Protein AF-A0A969I8A3-F1 (afdb_monomer_lite)

Structure (mmCIF, N/CA/C/O backbone):
data_AF-A0A969I8A3-F1
#
_entry.id   AF-A0A969I8A3-F1
#
loop_
_atom_site.group_PDB
_atom_site.id
_atom_site.type_symbol
_atom_site.label_atom_id
_atom_site.label_alt_id
_atom_site.label_comp_id
_atom_site.label_asym_id
_atom_site.label_entity_id
_atom_site.label_seq_id
_atom_site.pdbx_PDB_ins_code
_atom_site.Cartn_x
_atom_site.Cartn_y
_atom_site.Cartn_z
_atom_site.occupancy
_atom_site.B_iso_or_equiv
_atom_site.auth_seq_id
_atom_site.auth_comp_id
_atom_site.auth_asym_id
_atom_site.auth_atom_id
_atom_site.pdbx_PDB_model_num
ATOM 1 N N . MET A 1 1 ? 11.231 -1.184 -20.863 1.00 61.19 1 MET A N 1
ATOM 2 C CA . MET A 1 1 ? 9.912 -0.521 -20.855 1.00 61.19 1 MET A CA 1
ATOM 3 C C . MET A 1 1 ? 9.707 -0.002 -19.447 1.00 61.19 1 MET A C 1
ATOM 5 O O . MET A 1 1 ? 9.914 -0.780 -18.524 1.00 61.19 1 MET A O 1
ATOM 9 N N . GLU A 1 2 ? 9.446 1.291 -19.274 1.00 79.00 2 GLU A N 1
ATOM 10 C CA . GLU A 1 2 ? 9.217 1.862 -17.940 1.00 79.00 2 GLU A CA 1
ATOM 11 C C . GLU A 1 2 ? 7.860 1.398 -17.398 1.00 79.00 2 GLU A C 1
ATOM 13 O O . GLU A 1 2 ? 6.900 1.260 -18.162 1.00 79.00 2 GLU A O 1
ATOM 18 N N . ARG A 1 3 ? 7.795 1.112 -16.093 1.00 84.25 3 ARG A N 1
ATOM 19 C CA . ARG A 1 3 ? 6.528 0.822 -15.415 1.00 84.25 3 ARG A CA 1
ATOM 20 C C . ARG A 1 3 ? 5.694 2.112 -15.355 1.00 84.25 3 ARG A C 1
ATOM 22 O O . ARG A 1 3 ? 6.276 3.184 -15.180 1.00 84.25 3 ARG A O 1
ATOM 29 N N . PRO A 1 4 ? 4.360 2.041 -15.496 1.00 95.50 4 PRO A N 1
ATOM 30 C CA . PRO A 1 4 ? 3.495 3.187 -15.238 1.00 95.50 4 PRO A CA 1
ATOM 31 C C . PRO A 1 4 ? 3.757 3.783 -13.850 1.00 95.50 4 PRO A C 1
ATOM 33 O O . PRO A 1 4 ? 4.092 3.057 -12.913 1.00 95.50 4 PRO A O 1
ATOM 36 N N . LYS A 1 5 ? 3.588 5.103 -13.726 1.00 96.25 5 LYS A N 1
ATOM 37 C CA . LYS A 1 5 ? 3.749 5.828 -12.462 1.00 96.25 5 LYS A CA 1
ATOM 38 C C . LYS A 1 5 ? 2.424 6.419 -11.999 1.00 96.25 5 LYS A C 1
ATOM 40 O O . LYS A 1 5 ? 1.673 6.988 -12.794 1.00 96.25 5 LYS A O 1
ATOM 45 N N . HIS A 1 6 ? 2.175 6.343 -10.700 1.00 97.75 6 HIS A N 1
ATOM 46 C CA . HIS A 1 6 ? 1.055 6.979 -10.016 1.00 97.75 6 HIS A CA 1
ATOM 47 C C . HIS A 1 6 ? 1.615 7.916 -8.953 1.00 97.75 6 HIS A C 1
ATOM 49 O O . HIS A 1 6 ? 2.437 7.498 -8.146 1.00 97.75 6 HIS A O 1
ATOM 55 N N . ILE A 1 7 ? 1.193 9.180 -8.974 1.00 98.12 7 ILE A N 1
ATOM 56 C CA . ILE A 1 7 ? 1.697 10.215 -8.066 1.00 98.12 7 ILE A CA 1
ATOM 57 C C . ILE A 1 7 ? 0.507 10.857 -7.359 1.00 98.12 7 ILE A C 1
ATOM 59 O O . ILE A 1 7 ? -0.428 11.289 -8.040 1.00 98.12 7 ILE A O 1
ATOM 63 N N . GLY A 1 8 ? 0.518 10.894 -6.023 1.00 98.00 8 GLY A N 1
ATOM 64 C CA . GLY A 1 8 ? -0.512 11.582 -5.231 1.00 98.00 8 GLY A CA 1
ATOM 65 C C . GLY A 1 8 ? -1.917 10.974 -5.318 1.00 98.00 8 GLY A C 1
ATOM 66 O O . GLY A 1 8 ? -2.899 11.642 -4.994 1.00 98.00 8 GLY A O 1
ATOM 67 N N . LYS A 1 9 ? -2.055 9.742 -5.825 1.00 98.31 9 LYS A N 1
ATOM 68 C CA . LYS A 1 9 ? -3.365 9.101 -6.017 1.00 98.31 9 LYS A CA 1
ATOM 69 C C . LYS A 1 9 ? -3.848 8.436 -4.732 1.00 98.31 9 LYS A C 1
ATOM 71 O O . LYS A 1 9 ? -3.046 7.932 -3.954 1.00 98.31 9 LYS A O 1
ATOM 76 N N . SER A 1 10 ? -5.167 8.386 -4.554 1.00 97.94 10 SER A N 1
ATOM 77 C CA . SER A 1 10 ? -5.810 7.640 -3.470 1.00 97.94 10 SER A CA 1
ATOM 78 C C . SER A 1 10 ? -6.405 6.327 -3.982 1.00 97.94 10 SER A C 1
ATOM 80 O O . SER A 1 10 ? -7.045 6.295 -5.036 1.00 97.94 10 SER A O 1
ATOM 82 N N . PHE A 1 11 ? -6.197 5.259 -3.217 1.00 97.56 11 PHE A N 1
ATOM 83 C CA . PHE A 1 11 ? -6.654 3.895 -3.478 1.00 97.56 11 PHE A CA 1
ATOM 84 C C . PHE A 1 11 ? -7.428 3.319 -2.280 1.00 97.56 11 PHE A C 1
ATOM 86 O O . PHE A 1 11 ? -7.297 2.140 -1.959 1.00 97.56 11 PHE A O 1
ATOM 93 N N . SER A 1 12 ? -8.236 4.142 -1.610 1.00 94.56 12 SER A N 1
ATOM 94 C CA . SER A 1 12 ? -9.021 3.731 -0.440 1.00 94.56 12 SER A CA 1
ATOM 95 C C . SER A 1 12 ? -10.135 2.723 -0.771 1.00 94.56 12 SER A C 1
ATOM 97 O O . SER A 1 12 ? -10.479 2.471 -1.935 1.00 94.56 12 SER A O 1
ATOM 99 N N . GLY A 1 13 ? -10.715 2.120 0.269 1.00 95.19 13 GLY A N 1
ATOM 100 C CA . GLY A 1 13 ? -11.826 1.175 0.147 1.00 95.19 13 GLY A CA 1
ATOM 101 C C . GLY A 1 13 ? -11.397 -0.227 -0.296 1.00 95.19 13 GLY A C 1
ATOM 102 O O . GLY A 1 13 ? -10.307 -0.690 0.026 1.00 95.19 13 GLY A O 1
ATOM 103 N N . ASN A 1 14 ? -12.274 -0.941 -1.008 1.00 97.44 14 ASN A N 1
ATOM 104 C CA . ASN A 1 14 ? -12.047 -2.349 -1.346 1.00 97.44 14 ASN A CA 1
ATOM 105 C C . ASN A 1 14 ? -11.017 -2.521 -2.479 1.00 97.44 14 ASN A C 1
ATOM 107 O O . ASN A 1 14 ? -11.295 -2.231 -3.649 1.00 97.44 14 ASN A O 1
ATOM 111 N N . GLN A 1 15 ? -9.848 -3.052 -2.123 1.00 97.75 15 GLN A N 1
ATOM 112 C CA . GLN A 1 15 ? -8.742 -3.381 -3.020 1.00 97.75 15 GLN A CA 1
ATOM 113 C C . GLN A 1 15 ? -8.341 -4.869 -2.932 1.00 97.75 15 GLN A C 1
ATOM 115 O O . GLN A 1 15 ? -7.251 -5.240 -3.377 1.00 97.75 15 GLN A O 1
ATOM 120 N N . ARG A 1 16 ? -9.215 -5.732 -2.394 1.00 97.25 16 ARG A N 1
ATOM 121 C CA . ARG A 1 16 ? -8.924 -7.153 -2.150 1.00 97.25 16 ARG A CA 1
ATOM 122 C C . ARG A 1 16 ? -8.476 -7.870 -3.418 1.00 97.25 16 ARG A C 1
ATOM 124 O O . ARG A 1 16 ? -9.077 -7.704 -4.481 1.00 97.25 16 ARG A O 1
ATOM 131 N N . GLY A 1 17 ? -7.435 -8.691 -3.302 1.00 96.69 17 GLY A N 1
ATOM 132 C CA . GLY A 1 17 ? -6.929 -9.516 -4.405 1.00 96.69 17 GLY A CA 1
ATOM 133 C C . GLY A 1 17 ? -6.355 -8.744 -5.600 1.00 96.69 17 GLY A C 1
ATOM 134 O O . GLY A 1 17 ? -6.048 -9.351 -6.626 1.00 96.69 17 GLY A O 1
ATOM 135 N N . LYS A 1 18 ? -6.224 -7.412 -5.523 1.00 97.69 18 LYS A N 1
ATOM 136 C CA . LYS A 1 18 ? -5.671 -6.621 -6.627 1.00 97.69 18 LYS A CA 1
ATOM 137 C C . LYS A 1 18 ? -4.166 -6.795 -6.749 1.00 97.69 18 LYS A C 1
ATOM 139 O O . LYS A 1 18 ? -3.462 -7.041 -5.775 1.00 97.69 18 LYS A O 1
ATOM 144 N N . VAL A 1 19 ? -3.667 -6.594 -7.964 1.00 97.12 19 VAL A N 1
ATOM 145 C CA . VAL A 1 19 ? -2.234 -6.591 -8.258 1.00 97.12 19 VAL A CA 1
ATOM 146 C C . VAL A 1 19 ? -1.764 -5.154 -8.436 1.00 97.12 19 VAL A C 1
ATOM 148 O O . VAL A 1 19 ? -2.224 -4.450 -9.333 1.00 97.12 19 VAL A O 1
ATOM 151 N N . PHE A 1 20 ? -0.810 -4.745 -7.607 1.00 96.50 20 PHE A N 1
ATOM 152 C CA . PHE A 1 20 ? -0.147 -3.451 -7.680 1.00 96.50 20 PHE A CA 1
ATOM 153 C C . PHE A 1 20 ? 1.288 -3.678 -8.155 1.00 96.50 20 PHE A C 1
ATOM 155 O O . PHE A 1 20 ? 2.160 -4.010 -7.357 1.00 96.50 20 PHE A O 1
ATOM 162 N N . GLY A 1 21 ? 1.512 -3.552 -9.468 1.00 95.94 21 GLY A N 1
ATOM 163 C CA . GLY A 1 21 ? 2.801 -3.828 -10.127 1.00 95.94 21 GLY A CA 1
ATOM 164 C C . GLY A 1 21 ? 3.540 -2.609 -10.689 1.00 95.94 21 GLY A C 1
ATOM 165 O O . GLY A 1 21 ? 4.615 -2.767 -11.264 1.00 95.94 21 GLY A O 1
ATOM 166 N N . ASP A 1 22 ? 2.974 -1.420 -10.518 1.00 96.50 22 ASP A N 1
ATOM 167 C CA . ASP A 1 22 ? 3.474 -0.144 -11.042 1.00 96.50 22 ASP A CA 1
ATOM 168 C C . ASP A 1 22 ? 4.378 0.580 -10.025 1.00 96.50 22 ASP A C 1
ATOM 170 O O . ASP A 1 22 ? 4.701 0.035 -8.970 1.00 96.50 22 ASP A O 1
ATOM 174 N N . GLU A 1 23 ? 4.806 1.802 -10.338 1.00 96.50 23 GLU A N 1
ATOM 175 C CA . GLU A 1 23 ? 5.473 2.706 -9.395 1.00 96.50 23 GLU A CA 1
ATOM 176 C C . GLU A 1 23 ? 4.445 3.659 -8.765 1.00 96.50 23 GLU A C 1
ATOM 178 O O . GLU A 1 23 ? 3.666 4.304 -9.469 1.00 96.50 23 GLU A O 1
ATOM 183 N N . TYR A 1 24 ? 4.447 3.750 -7.439 1.00 97.56 24 TYR A N 1
ATOM 184 C CA . TYR A 1 24 ? 3.542 4.566 -6.637 1.00 97.56 24 TYR A CA 1
ATOM 185 C C . TYR A 1 24 ? 4.378 5.517 -5.783 1.00 97.56 24 TYR A C 1
ATOM 187 O O . TYR A 1 24 ? 5.211 5.075 -4.991 1.00 97.56 24 TYR A O 1
ATOM 195 N N . ILE A 1 25 ? 4.172 6.818 -5.973 1.00 98.06 25 ILE A N 1
ATOM 196 C CA . ILE A 1 25 ? 4.900 7.886 -5.284 1.00 98.06 25 ILE A CA 1
ATOM 197 C C . ILE A 1 25 ? 3.880 8.762 -4.564 1.00 98.06 25 ILE A C 1
ATOM 199 O O . ILE A 1 25 ? 2.906 9.201 -5.183 1.00 98.06 25 ILE A O 1
ATOM 203 N N . ASP A 1 26 ? 4.074 8.988 -3.268 1.00 98.50 26 ASP A N 1
ATOM 204 C CA . ASP A 1 26 ? 3.202 9.823 -2.428 1.00 98.50 26 ASP A CA 1
ATOM 205 C C . ASP A 1 26 ? 1.710 9.452 -2.553 1.00 98.50 26 ASP A C 1
ATOM 207 O O . ASP A 1 26 ? 0.821 10.303 -2.529 1.00 98.50 26 ASP A O 1
ATOM 211 N N . CYS A 1 27 ? 1.417 8.169 -2.787 1.00 98.56 27 CYS A N 1
ATOM 212 C CA . CYS A 1 27 ? 0.052 7.674 -2.932 1.00 98.56 27 CYS A CA 1
ATOM 213 C C . CYS A 1 27 ? -0.532 7.291 -1.570 1.00 98.56 27 CYS A C 1
ATOM 215 O O . CYS A 1 27 ? 0.172 6.825 -0.678 1.00 98.56 27 CYS A O 1
ATOM 217 N N . SER A 1 28 ? -1.846 7.437 -1.435 1.00 98.50 28 SER A N 1
ATOM 218 C CA . SER A 1 28 ? -2.588 7.088 -0.228 1.00 98.50 28 SER A CA 1
ATOM 219 C C . SER A 1 28 ? -3.352 5.784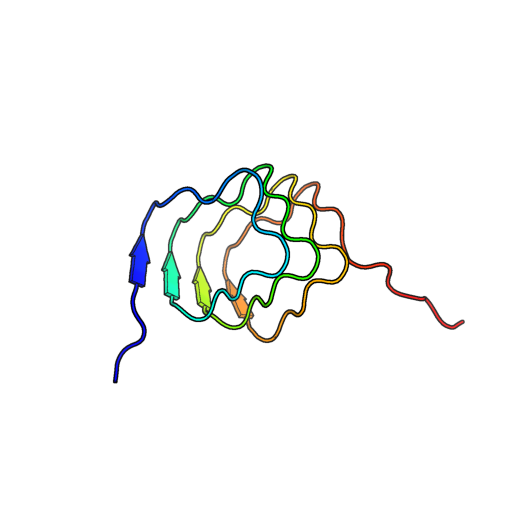 -0.426 1.00 98.50 28 SER A C 1
ATOM 221 O O . SER A 1 28 ? -4.137 5.639 -1.364 1.00 98.50 28 SER A O 1
ATOM 223 N N . PHE A 1 29 ? -3.149 4.857 0.498 1.00 98.31 29 PHE A N 1
ATOM 224 C CA . PHE A 1 29 ? -3.898 3.619 0.672 1.00 98.31 29 PHE A CA 1
ATOM 225 C C . PHE A 1 29 ? -4.665 3.624 1.998 1.00 98.31 29 PHE A C 1
ATOM 227 O O . PHE A 1 29 ? -5.151 2.580 2.401 1.00 98.31 29 PHE A O 1
ATOM 234 N N . VAL A 1 30 ? -4.798 4.772 2.667 1.00 98.31 30 VAL A N 1
ATOM 235 C CA . VAL A 1 30 ? -5.435 4.885 3.989 1.00 98.31 30 VAL A CA 1
ATOM 236 C C . VAL A 1 30 ? -6.807 4.209 4.010 1.00 98.31 30 VAL A C 1
ATOM 238 O O . VAL A 1 30 ? -7.614 4.392 3.090 1.00 98.31 30 VAL A O 1
ATOM 241 N N . ASP A 1 31 ? -7.043 3.405 5.050 1.00 97.31 31 ASP A N 1
ATOM 242 C CA . ASP A 1 31 ? -8.262 2.609 5.259 1.00 97.31 31 ASP A CA 1
ATOM 243 C C . ASP A 1 31 ? -8.608 1.640 4.102 1.00 97.31 31 ASP A C 1
ATOM 245 O O . ASP A 1 31 ? -9.756 1.206 3.954 1.00 97.31 31 ASP A O 1
ATOM 249 N N . ALA A 1 32 ? -7.647 1.296 3.237 1.00 98.12 32 ALA A N 1
ATOM 250 C CA . ALA A 1 32 ? -7.868 0.309 2.186 1.00 98.12 32 ALA A CA 1
ATOM 251 C C . ALA A 1 32 ? -7.921 -1.124 2.744 1.00 98.12 32 ALA A C 1
ATOM 253 O O . ALA A 1 32 ? -7.094 -1.540 3.560 1.00 98.12 32 ALA A O 1
ATOM 254 N N . ASP A 1 33 ? -8.864 -1.908 2.220 1.00 97.94 33 ASP A N 1
ATOM 255 C CA . ASP A 1 33 ? -8.895 -3.362 2.378 1.00 97.94 33 ASP A CA 1
ATOM 256 C C . ASP A 1 33 ? -8.035 -3.979 1.273 1.00 97.94 33 ASP A C 1
ATOM 258 O O . ASP A 1 33 ? -8.476 -4.115 0.127 1.00 97.94 33 ASP A O 1
ATOM 262 N N . LEU A 1 34 ? -6.792 -4.309 1.619 1.00 97.44 34 LEU A N 1
ATOM 263 C CA . LEU A 1 34 ? -5.809 -4.914 0.728 1.00 97.44 34 LEU A CA 1
ATOM 264 C C . LEU A 1 34 ? -5.719 -6.428 0.929 1.00 97.44 34 LEU A C 1
ATOM 266 O O . LEU A 1 34 ? -4.770 -7.037 0.445 1.00 97.44 34 LEU A O 1
ATOM 270 N N . VAL A 1 35 ? -6.689 -7.074 1.585 1.00 96.69 35 VAL A N 1
ATOM 271 C CA . VAL A 1 35 ? -6.566 -8.504 1.882 1.00 96.69 35 VAL A CA 1
ATOM 272 C C . VAL A 1 35 ? -6.392 -9.330 0.606 1.00 96.69 35 VAL A C 1
ATOM 274 O O . VAL A 1 35 ? -7.148 -9.194 -0.364 1.00 96.69 35 VAL A O 1
ATOM 277 N N . GLY A 1 36 ? -5.361 -10.176 0.594 1.00 96.12 36 GLY A N 1
ATOM 278 C CA . GLY A 1 36 ? -4.995 -10.994 -0.565 1.00 96.12 36 GLY A CA 1
ATOM 279 C C . GLY A 1 36 ? -4.377 -10.220 -1.738 1.00 96.12 36 GLY A C 1
ATOM 280 O O . GLY A 1 36 ? -4.168 -10.801 -2.800 1.00 96.12 36 GLY A O 1
ATOM 281 N N . ALA A 1 37 ? -4.118 -8.914 -1.611 1.00 97.25 37 ALA A N 1
ATOM 282 C CA . ALA A 1 37 ? -3.514 -8.123 -2.681 1.00 97.25 37 ALA A CA 1
ATOM 283 C C . ALA A 1 37 ? -2.034 -8.481 -2.900 1.00 97.25 37 ALA A C 1
ATOM 285 O O . ALA A 1 37 ? -1.316 -8.892 -1.988 1.00 97.25 37 ALA A O 1
ATOM 286 N N . HIS A 1 38 ? -1.561 -8.299 -4.133 1.00 96.94 38 HIS A N 1
ATOM 287 C CA . HIS A 1 38 ? -0.177 -8.539 -4.532 1.00 96.94 38 HIS A CA 1
ATOM 288 C C . HIS A 1 38 ? 0.544 -7.198 -4.703 1.00 96.94 38 HIS A C 1
ATOM 290 O O . HIS A 1 38 ? 0.372 -6.510 -5.714 1.00 96.94 38 HIS A O 1
ATOM 296 N N . LEU A 1 39 ? 1.369 -6.836 -3.724 1.00 95.62 39 LEU A N 1
ATOM 297 C CA . LEU A 1 39 ? 2.178 -5.619 -3.711 1.00 95.62 39 LEU A CA 1
ATOM 298 C C . LEU A 1 39 ? 3.575 -5.938 -4.273 1.00 95.62 39 LEU A C 1
ATOM 300 O O . LEU A 1 39 ? 4.516 -6.243 -3.540 1.00 95.62 39 LEU A O 1
ATOM 304 N N . ILE A 1 40 ? 3.693 -5.914 -5.604 1.00 96.00 40 ILE A N 1
ATOM 305 C CA . ILE A 1 40 ? 4.907 -6.288 -6.370 1.00 96.00 40 ILE A CA 1
ATOM 306 C C . ILE A 1 40 ? 5.480 -5.118 -7.205 1.00 96.00 40 ILE A C 1
ATOM 308 O O . ILE A 1 40 ? 6.376 -5.287 -8.042 1.00 96.00 40 ILE A O 1
ATOM 312 N N . GLY A 1 41 ? 4.905 -3.931 -7.016 1.00 94.81 41 GLY A N 1
ATOM 313 C CA . GLY A 1 41 ? 5.288 -2.655 -7.611 1.00 94.81 41 GLY A CA 1
ATOM 314 C C . GLY A 1 41 ? 6.444 -1.998 -6.869 1.00 94.81 41 GLY A C 1
ATOM 315 O O . GLY A 1 41 ? 7.205 -2.678 -6.204 1.00 94.81 41 GLY A O 1
ATOM 316 N N . THR A 1 42 ? 6.589 -0.685 -6.963 1.00 95.81 42 THR A N 1
ATOM 317 C CA . THR A 1 42 ? 7.514 0.101 -6.130 1.00 95.81 42 THR A CA 1
ATOM 318 C C . THR A 1 42 ? 6.705 1.158 -5.400 1.00 95.81 42 THR A C 1
ATOM 320 O O . THR A 1 42 ? 5.876 1.809 -6.028 1.00 95.81 42 THR A O 1
ATOM 323 N N . PHE A 1 43 ? 6.936 1.326 -4.099 1.00 97.25 43 PHE A N 1
ATOM 324 C CA . PHE A 1 43 ? 6.174 2.247 -3.257 1.00 97.25 43 PHE A CA 1
ATOM 325 C C . PHE A 1 43 ? 7.138 3.183 -2.526 1.00 97.25 43 PHE A C 1
ATOM 327 O O . PHE A 1 43 ? 8.010 2.722 -1.785 1.00 97.25 43 PHE A O 1
ATOM 334 N N . ILE A 1 44 ? 7.011 4.483 -2.785 1.00 97.88 44 ILE A N 1
ATOM 335 C CA . ILE A 1 44 ? 7.878 5.538 -2.246 1.00 97.88 44 ILE A CA 1
ATOM 336 C C . ILE A 1 44 ? 6.981 6.598 -1.609 1.00 97.88 44 ILE A C 1
ATOM 338 O O . ILE A 1 44 ? 6.070 7.091 -2.273 1.00 97.88 44 ILE A O 1
ATOM 342 N N . GLY A 1 45 ? 7.199 6.927 -0.334 1.00 98.19 45 GLY A N 1
ATOM 343 C CA . GLY A 1 45 ? 6.416 7.966 0.350 1.00 98.19 45 GLY A CA 1
ATOM 344 C C . GLY A 1 45 ? 4.923 7.641 0.493 1.00 98.19 45 GLY A C 1
ATOM 345 O O . GLY A 1 45 ? 4.107 8.541 0.667 1.00 98.19 45 GLY A O 1
ATOM 346 N N . CYS A 1 46 ? 4.529 6.374 0.336 1.00 98.38 46 CYS A N 1
ATOM 347 C CA . CYS A 1 46 ? 3.121 5.991 0.332 1.00 98.38 46 CYS A CA 1
ATOM 348 C C . CYS A 1 46 ? 2.580 5.819 1.754 1.00 98.38 46 CYS A C 1
ATOM 350 O O . CYS A 1 46 ? 3.272 5.325 2.642 1.00 98.38 46 CYS A O 1
ATOM 352 N N . ASP A 1 47 ? 1.315 6.165 1.948 1.00 98.44 47 ASP A N 1
ATOM 353 C CA . ASP A 1 47 ? 0.627 6.028 3.230 1.00 98.44 47 ASP A CA 1
ATOM 354 C C . ASP A 1 47 ? -0.286 4.798 3.207 1.00 98.44 47 ASP A C 1
ATOM 356 O O . ASP A 1 47 ? -1.307 4.795 2.519 1.00 98.44 47 ASP A O 1
ATOM 360 N N . PHE A 1 48 ? 0.087 3.751 3.942 1.00 97.75 48 PHE A N 1
ATOM 361 C CA . PHE A 1 48 ? -0.710 2.543 4.165 1.00 97.75 48 PHE A CA 1
ATOM 362 C C . PHE A 1 48 ? -1.346 2.523 5.558 1.00 97.75 48 PHE A C 1
ATOM 364 O O . PHE A 1 48 ? -1.755 1.454 6.019 1.00 97.75 48 PHE A O 1
ATOM 371 N N . SER A 1 49 ? -1.424 3.654 6.260 1.00 97.69 49 SER A N 1
ATOM 372 C CA . SER A 1 49 ? -1.957 3.681 7.619 1.00 97.69 49 SER A CA 1
ATOM 373 C C . SER A 1 49 ? -3.385 3.131 7.682 1.00 97.69 49 SER A C 1
ATOM 375 O O . SER A 1 49 ? -4.205 3.314 6.778 1.00 97.69 49 SER A O 1
ATOM 377 N N . HIS A 1 50 ? -3.659 2.373 8.746 1.00 97.38 50 HIS A N 1
ATOM 378 C CA . HIS A 1 50 ? -4.955 1.725 8.988 1.00 97.38 50 HIS A CA 1
ATOM 379 C C . HIS A 1 50 ? -5.430 0.744 7.895 1.00 97.38 50 HIS A C 1
ATOM 381 O O . HIS A 1 50 ? -6.596 0.353 7.877 1.00 97.38 50 HIS A O 1
ATOM 387 N N . THR A 1 51 ? -4.535 0.289 7.011 1.00 97.25 51 THR A N 1
ATOM 388 C CA . THR A 1 51 ? -4.870 -0.738 6.013 1.00 97.25 51 THR A CA 1
ATOM 389 C C . THR A 1 51 ? -4.959 -2.139 6.599 1.00 97.25 51 THR A C 1
ATOM 391 O O . THR A 1 51 ? -4.265 -2.498 7.558 1.00 97.25 51 THR A O 1
ATOM 394 N N . ASP A 1 52 ? -5.790 -2.967 5.969 1.00 96.38 52 ASP A N 1
ATOM 395 C CA . ASP A 1 52 ? -5.806 -4.406 6.202 1.00 96.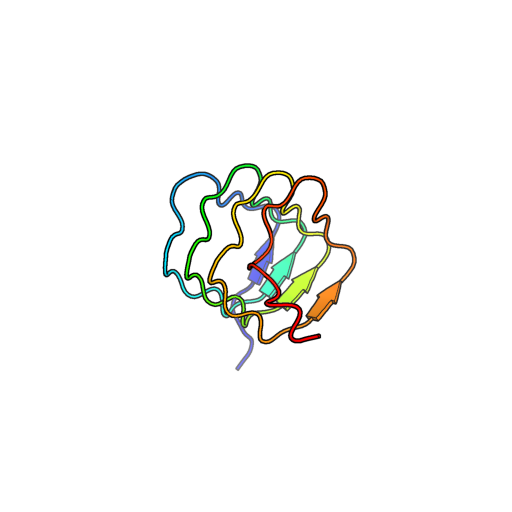38 52 ASP A CA 1
ATOM 396 C C . ASP A 1 52 ? -4.906 -5.113 5.185 1.00 96.38 52 ASP A C 1
ATOM 398 O O . ASP A 1 52 ? -5.250 -5.227 4.008 1.00 96.38 52 ASP A O 1
ATOM 402 N N . LEU A 1 53 ? -3.739 -5.568 5.644 1.00 94.56 53 LEU A N 1
ATOM 403 C CA . LEU A 1 53 ? -2.712 -6.221 4.833 1.00 94.56 53 LEU A CA 1
ATOM 404 C C . LEU A 1 53 ? -2.687 -7.740 5.042 1.00 94.56 53 LEU A C 1
ATOM 406 O O . LEU A 1 53 ? -1.746 -8.404 4.599 1.00 94.56 53 LEU A O 1
ATOM 410 N N . ARG A 1 54 ? -3.687 -8.327 5.709 1.00 94.56 54 ARG A N 1
ATOM 411 C CA . ARG A 1 54 ? -3.736 -9.783 5.909 1.00 94.56 54 ARG A CA 1
ATOM 412 C C . ARG A 1 54 ? -3.739 -10.509 4.567 1.00 94.56 54 ARG A C 1
ATOM 414 O O . ARG A 1 54 ? -4.335 -10.052 3.599 1.00 94.56 54 ARG A O 1
ATOM 421 N N . GLU A 1 55 ? -3.048 -11.643 4.494 1.00 94.00 55 GLU A N 1
ATOM 422 C CA . GLU A 1 55 ? -2.914 -12.445 3.264 1.00 94.00 55 GLU A CA 1
ATOM 423 C C . GLU A 1 55 ? -2.274 -11.702 2.070 1.00 94.00 55 GLU A C 1
ATOM 425 O O . GLU A 1 55 ? -2.259 -12.231 0.960 1.00 94.00 55 GLU A O 1
ATOM 430 N N . THR A 1 56 ? -1.732 -10.491 2.257 1.00 93.62 56 THR A N 1
ATOM 431 C CA . THR A 1 56 ? -1.032 -9.795 1.172 1.00 93.62 56 THR A CA 1
ATOM 432 C C . THR A 1 56 ? 0.266 -10.501 0.811 1.00 93.62 56 THR A C 1
ATOM 434 O O . THR A 1 56 ? 1.007 -10.992 1.664 1.00 93.62 56 THR A O 1
ATOM 437 N N . VAL A 1 57 ? 0.573 -10.505 -0.482 1.00 93.12 57 VAL A N 1
ATOM 438 C CA . VAL A 1 57 ? 1.868 -10.945 -0.993 1.00 93.12 57 VAL A CA 1
ATOM 439 C C . VAL A 1 57 ? 2.716 -9.707 -1.236 1.00 93.12 57 VAL A C 1
ATOM 441 O O . VAL A 1 57 ? 2.469 -8.948 -2.174 1.00 93.12 57 VAL A O 1
ATOM 444 N N . MET A 1 58 ? 3.725 -9.506 -0.393 1.00 90.50 58 MET A N 1
ATOM 445 C CA . MET A 1 58 ? 4.692 -8.420 -0.535 1.00 90.50 58 MET A CA 1
ATOM 446 C C . MET A 1 58 ? 5.960 -8.955 -1.197 1.00 90.50 58 MET A C 1
ATOM 448 O O . MET A 1 58 ? 6.675 -9.773 -0.626 1.00 90.50 58 MET A O 1
ATOM 452 N N . GLY A 1 59 ? 6.223 -8.510 -2.425 1.00 83.31 59 GLY A N 1
ATOM 453 C CA . GLY A 1 59 ? 7.382 -8.942 -3.215 1.00 83.31 59 GLY A CA 1
ATOM 454 C C . GLY A 1 59 ? 8.361 -7.814 -3.524 1.00 83.31 59 GLY A C 1
ATOM 455 O O . GLY A 1 59 ? 9.130 -7.927 -4.475 1.00 83.31 59 GLY A O 1
ATOM 456 N N . THR A 1 60 ? 8.286 -6.701 -2.793 1.00 87.94 60 THR A N 1
ATOM 457 C CA . THR A 1 60 ? 8.992 -5.465 -3.134 1.00 87.94 60 THR A CA 1
ATOM 458 C C . THR A 1 60 ? 9.481 -4.687 -1.916 1.00 87.94 60 THR A C 1
ATOM 460 O O . THR A 1 60 ? 9.202 -5.045 -0.774 1.00 87.94 60 THR A O 1
ATOM 463 N N . SER A 1 61 ? 10.224 -3.614 -2.181 1.00 85.88 61 SER A N 1
ATOM 464 C CA . SER A 1 61 ? 10.652 -2.636 -1.192 1.00 85.88 61 SER A CA 1
ATOM 465 C C . SER A 1 61 ? 9.635 -1.499 -1.071 1.00 85.88 61 SER A C 1
ATOM 467 O O . SER A 1 61 ? 9.123 -0.989 -2.072 1.00 85.88 61 SER A O 1
ATOM 469 N N . PHE A 1 62 ? 9.391 -1.090 0.170 1.00 94.25 62 PHE A N 1
ATOM 470 C CA . PHE A 1 62 ? 8.627 0.096 0.531 1.00 94.25 62 PHE A CA 1
ATOM 471 C C . PHE A 1 62 ? 9.609 1.096 1.139 1.00 94.25 62 PHE A C 1
ATOM 473 O O . PHE A 1 62 ? 10.203 0.824 2.181 1.00 94.25 62 PHE A O 1
ATOM 480 N N . THR A 1 63 ? 9.842 2.216 0.459 1.00 97.06 63 THR A N 1
ATOM 481 C CA . THR A 1 63 ? 10.755 3.274 0.922 1.00 97.06 63 THR A CA 1
ATOM 482 C C . THR A 1 63 ? 9.935 4.435 1.467 1.00 97.06 63 THR A C 1
ATOM 484 O O . THR A 1 63 ? 8.949 4.830 0.843 1.00 97.06 63 THR A O 1
ATOM 487 N N . ASP A 1 64 ? 10.308 4.950 2.640 1.00 97.12 64 ASP A N 1
ATOM 488 C CA . ASP A 1 64 ? 9.657 6.091 3.304 1.00 97.12 64 ASP A CA 1
ATOM 489 C C . ASP A 1 64 ? 8.122 5.985 3.392 1.00 97.12 64 ASP A C 1
ATOM 491 O O . ASP A 1 64 ? 7.416 6.986 3.351 1.00 97.12 64 ASP A O 1
ATOM 495 N N . SER A 1 65 ? 7.592 4.761 3.461 1.00 96.81 65 SER A N 1
ATOM 496 C CA . SER A 1 65 ? 6.150 4.505 3.491 1.00 96.81 65 SER A CA 1
ATOM 497 C C . SER A 1 65 ? 5.672 4.258 4.921 1.00 96.81 65 SER A C 1
ATOM 499 O O . SER A 1 65 ? 6.373 3.616 5.706 1.00 96.81 65 SER A O 1
ATOM 501 N N . ASP A 1 66 ? 4.478 4.747 5.248 1.00 97.50 66 ASP A N 1
ATOM 502 C CA . ASP A 1 66 ? 3.878 4.610 6.577 1.00 97.50 66 A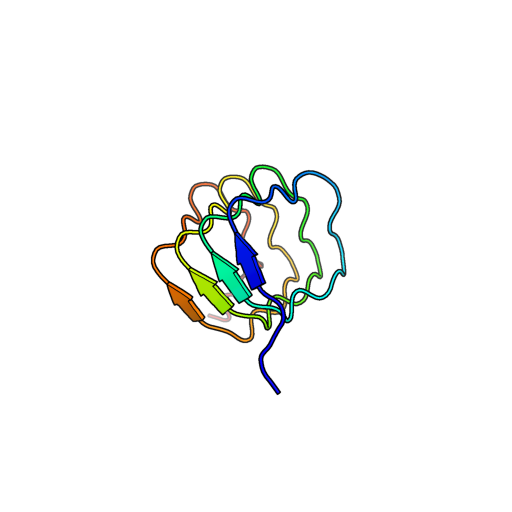SP A CA 1
ATOM 503 C C . ASP A 1 66 ? 2.984 3.364 6.652 1.00 97.50 66 ASP A C 1
ATOM 505 O O . ASP A 1 66 ? 2.115 3.162 5.809 1.00 97.50 66 ASP A O 1
ATOM 509 N N . PHE A 1 67 ? 3.186 2.540 7.681 1.00 95.94 67 PHE A N 1
ATOM 510 C CA . PHE A 1 67 ? 2.401 1.335 7.983 1.00 95.94 67 PHE A CA 1
ATOM 511 C C . PHE A 1 67 ? 1.771 1.385 9.383 1.00 95.94 67 PHE A C 1
ATOM 513 O O . PHE A 1 67 ? 1.406 0.352 9.958 1.00 95.94 67 PHE A O 1
ATOM 520 N N . THR A 1 68 ? 1.653 2.577 9.966 1.00 97.06 68 THR A N 1
ATOM 521 C CA . THR A 1 68 ? 1.079 2.778 11.295 1.00 97.06 68 THR A CA 1
ATOM 522 C C . THR A 1 68 ? -0.351 2.242 11.355 1.00 97.06 68 THR A C 1
ATOM 524 O O . THR A 1 68 ? -1.194 2.534 10.511 1.00 97.06 68 THR A O 1
ATOM 527 N N . GLY A 1 69 ? -0.640 1.425 12.368 1.00 95.12 69 GLY A N 1
ATOM 528 C CA . GLY A 1 69 ? -1.984 0.884 12.589 1.00 95.12 69 GLY A CA 1
ATOM 529 C C . GLY A 1 69 ? -2.438 -0.171 11.574 1.00 95.12 69 GLY A C 1
ATOM 530 O O . GLY A 1 69 ? -3.616 -0.529 11.578 1.00 95.12 69 GLY A O 1
ATOM 531 N N . THR A 1 70 ? -1.541 -0.679 10.727 1.00 94.50 70 THR A N 1
ATOM 532 C CA . THR A 1 70 ? -1.880 -1.746 9.778 1.00 94.50 70 THR A CA 1
ATOM 533 C C . THR A 1 70 ? -2.180 -3.070 10.468 1.00 94.50 70 THR A C 1
ATOM 535 O O . THR A 1 70 ? -1.581 -3.418 11.487 1.00 94.50 70 THR A O 1
ATOM 538 N N . GLN A 1 71 ? -3.116 -3.828 9.896 1.00 93.44 71 GLN A N 1
ATOM 539 C CA . GLN A 1 71 ? -3.337 -5.224 10.268 1.00 93.44 71 GLN A CA 1
ATOM 540 C C . GLN A 1 71 ? -2.419 -6.094 9.408 1.00 93.44 71 GLN A C 1
ATOM 542 O O . GLN A 1 71 ? -2.679 -6.301 8.224 1.00 93.44 71 GLN A O 1
ATOM 547 N N . MET A 1 72 ? -1.312 -6.559 9.984 1.00 87.50 72 MET A N 1
ATOM 548 C CA . MET A 1 72 ? -0.328 -7.370 9.264 1.00 87.50 72 MET A CA 1
ATOM 549 C C . MET A 1 72 ? -0.793 -8.826 9.109 1.00 87.50 72 MET A C 1
ATOM 551 O O . MET A 1 72 ? -1.625 -9.290 9.896 1.00 87.50 72 MET A O 1
ATOM 555 N N . PRO A 1 73 ? -0.274 -9.560 8.102 1.00 80.94 73 PRO A N 1
ATOM 556 C CA . PRO A 1 73 ? -0.444 -11.004 8.037 1.00 80.94 73 PRO A CA 1
ATOM 557 C C . PRO A 1 73 ? -0.051 -11.632 9.369 1.00 80.94 73 PRO A C 1
ATOM 559 O O . PRO A 1 73 ? 0.948 -11.231 9.969 1.00 80.94 73 PRO A O 1
ATOM 562 N N . ASP A 1 74 ? -0.833 -12.614 9.810 1.00 78.38 74 ASP A N 1
ATOM 563 C CA . ASP A 1 74 ? -0.470 -13.411 10.972 1.00 78.38 74 ASP A CA 1
ATOM 564 C C . ASP A 1 74 ? 0.891 -14.056 10.694 1.00 78.38 74 ASP A C 1
ATOM 56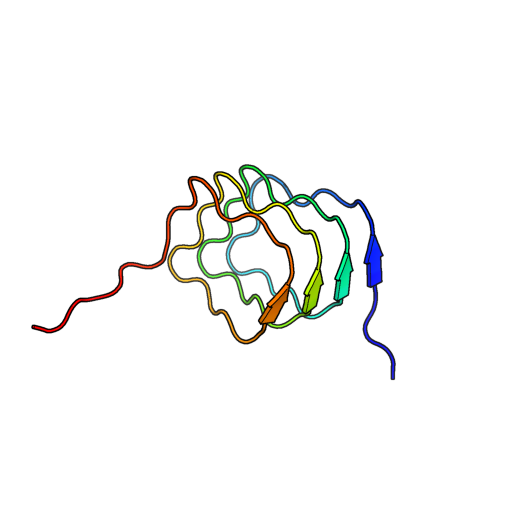6 O O . ASP A 1 74 ? 1.031 -14.892 9.794 1.00 78.38 74 ASP A O 1
ATOM 570 N N . VAL A 1 75 ? 1.924 -13.608 11.407 1.00 67.62 75 VAL A N 1
ATOM 571 C CA . VAL A 1 75 ? 3.191 -14.320 11.405 1.00 67.62 75 VAL A CA 1
ATOM 572 C C . VAL A 1 75 ? 2.963 -15.492 12.335 1.00 67.62 75 VAL A C 1
ATOM 574 O O . VAL A 1 75 ? 2.971 -15.337 13.551 1.00 67.62 75 VAL A O 1
ATOM 577 N N . ALA A 1 76 ? 2.704 -16.666 11.760 1.00 60.28 76 ALA A N 1
ATOM 578 C CA . ALA A 1 76 ? 2.729 -17.893 12.532 1.00 60.28 76 ALA A CA 1
ATOM 579 C C . ALA A 1 76 ? 4.127 -17.992 13.156 1.00 60.28 76 ALA A C 1
ATOM 581 O O . ALA A 1 76 ? 5.088 -18.383 12.491 1.00 60.28 76 ALA A O 1
ATOM 582 N N . THR A 1 77 ? 4.265 -17.568 14.413 1.00 55.72 77 THR A N 1
ATOM 583 C CA . THR A 1 77 ? 5.455 -17.818 15.210 1.00 55.72 77 THR A CA 1
ATOM 584 C C . THR A 1 77 ? 5.445 -19.311 15.471 1.00 55.72 77 THR A C 1
ATOM 586 O O . THR A 1 77 ? 4.802 -19.793 16.398 1.00 55.72 77 THR A O 1
ATOM 589 N N . THR A 1 78 ? 6.068 -20.072 14.580 1.00 56.88 78 THR A N 1
ATOM 590 C CA . THR A 1 78 ? 6.477 -21.428 14.915 1.00 56.88 78 THR A CA 1
ATOM 591 C C . THR A 1 78 ? 7.579 -21.281 15.957 1.00 56.88 78 THR A C 1
ATOM 593 O O . THR A 1 78 ? 8.670 -20.825 15.605 1.00 56.88 78 THR A O 1
ATOM 596 N N . ASP A 1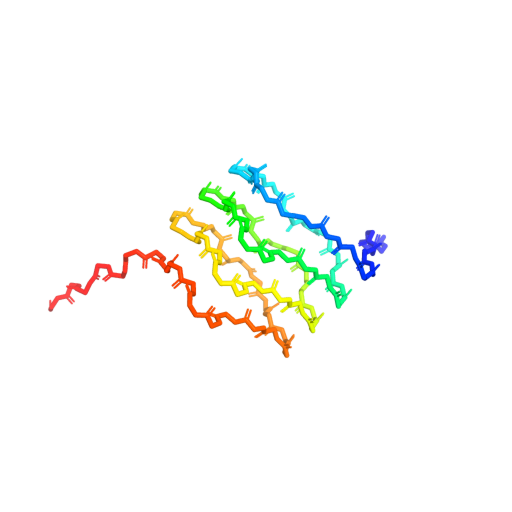 79 ? 7.237 -21.558 17.218 1.00 57.44 79 ASP A N 1
ATOM 597 C CA . ASP A 1 79 ? 8.184 -21.700 18.334 1.00 57.44 79 ASP A CA 1
ATOM 598 C C . ASP A 1 79 ? 9.338 -22.663 17.998 1.00 57.44 79 ASP A C 1
ATOM 600 O O . ASP A 1 79 ? 9.100 -23.661 17.269 1.00 57.44 79 ASP A O 1
#

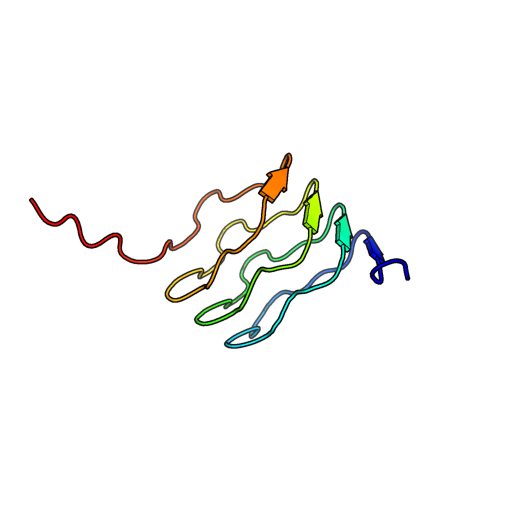Foldseek 3Di:
DAFDEDEQEEDEEEPDLAEDAGHYECYEHPNYAHALYEQNHEAENYECACYECANYHYNYDHYNYDHHNYNHHPPPPPD

Secondary structure (DSSP, 8-state):
-PPPEEES-B--SB-TT-EE-SEEES-B-TT-B-TT-EE-SEEES-B-TT-B-TT-EE-S-EES-B-TT-B--------

pLDDT: mean 92.51, std 10.39, range [55.72, 98.56]

Sequence (79 aa):
MERPKHIGKSFSGNQRGKVFGDEYIDCSFVDADLVGAHLIGTFIGCDFSHTDLRETVMGTSFTDSDFTGTQMPDVATTD

Radius of gyration: 12.26 Å; chains: 1; bounding box: 23×33×39 Å